Protein AF-A0AAV8XKX8-F1 (afdb_monomer)

Radius of gyration: 19.96 Å; Cα contacts (8 Å, |Δi|>4): 33; chains: 1; bounding box: 31×38×62 Å

Structure (mmCIF, N/CA/C/O backbone):
data_AF-A0AAV8XKX8-F1
#
_entry.id   AF-A0AAV8XKX8-F1
#
loop_
_atom_site.group_PDB
_atom_site.id
_atom_site.type_symbol
_atom_site.label_atom_id
_atom_site.label_alt_id
_atom_site.label_comp_id
_atom_site.label_asym_id
_atom_site.label_entity_id
_atom_site.label_seq_id
_atom_site.pdbx_PDB_ins_code
_atom_site.Cartn_x
_atom_site.Cartn_y
_atom_site.Cartn_z
_atom_site.occupancy
_atom_site.B_iso_or_equiv
_atom_site.auth_seq_id
_atom_site.auth_comp_id
_atom_site.auth_asym_id
_atom_site.auth_atom_id
_atom_site.pdbx_PDB_model_num
ATOM 1 N N . MET A 1 1 ? -14.251 -25.543 -26.707 1.00 40.50 1 MET A N 1
ATOM 2 C CA . MET A 1 1 ? -14.133 -25.091 -25.297 1.00 40.50 1 MET A CA 1
ATOM 3 C C . MET A 1 1 ? -13.000 -24.074 -25.192 1.00 40.50 1 MET A C 1
ATOM 5 O O . MET A 1 1 ? -11.839 -24.464 -25.156 1.00 40.50 1 MET A O 1
ATOM 9 N N . ASN A 1 2 ? -13.315 -22.776 -25.185 1.00 46.97 2 ASN A N 1
ATOM 10 C CA . ASN A 1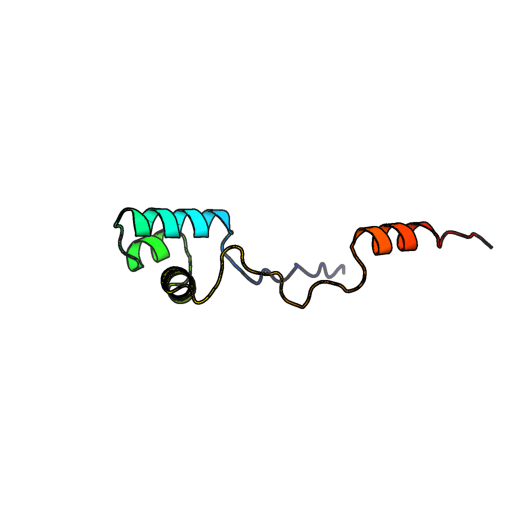 2 ? -12.301 -21.718 -25.134 1.00 46.97 2 ASN A CA 1
ATOM 11 C C . ASN A 1 2 ? -11.900 -21.441 -23.681 1.00 46.97 2 ASN A C 1
ATOM 13 O O . ASN A 1 2 ? -12.663 -20.861 -22.914 1.00 46.97 2 ASN A O 1
ATOM 17 N N . LYS A 1 3 ? -10.690 -21.857 -23.296 1.00 57.28 3 LYS A N 1
ATOM 18 C CA . LYS A 1 3 ? -10.090 -21.517 -21.999 1.00 57.28 3 LYS A CA 1
ATOM 19 C C . LYS A 1 3 ? -9.564 -20.078 -22.060 1.00 57.28 3 LYS A C 1
ATOM 21 O O . LYS A 1 3 ? -8.373 -19.863 -22.275 1.00 57.28 3 LYS A O 1
ATOM 26 N N . ASN A 1 4 ? -10.446 -1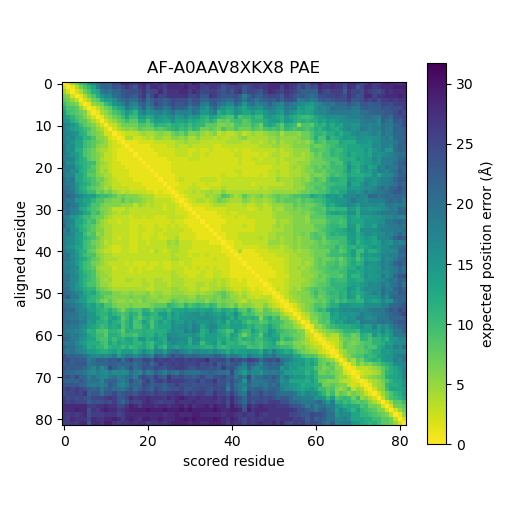9.092 -21.882 1.00 58.31 4 ASN A N 1
ATOM 27 C CA . ASN A 1 4 ? -10.037 -17.710 -21.626 1.00 58.31 4 ASN A CA 1
ATOM 28 C C . ASN A 1 4 ? -9.256 -17.682 -20.305 1.00 58.31 4 ASN A C 1
ATOM 30 O O . ASN A 1 4 ? -9.841 -17.702 -19.225 1.00 58.31 4 ASN A O 1
ATOM 34 N N . LYS A 1 5 ? -7.920 -17.685 -20.383 1.00 58.59 5 LYS A N 1
ATOM 35 C CA . LYS A 1 5 ? -7.035 -17.508 -19.227 1.00 58.59 5 LYS A CA 1
ATOM 36 C C . LYS A 1 5 ? -7.270 -16.099 -18.673 1.00 58.59 5 LYS A C 1
ATOM 38 O O . LYS A 1 5 ? -6.683 -15.137 -19.160 1.00 58.59 5 LYS A O 1
ATOM 43 N N . THR A 1 6 ? -8.148 -15.960 -17.682 1.00 59.72 6 THR A N 1
ATOM 44 C CA . THR A 1 6 ? -8.327 -14.707 -16.941 1.00 59.72 6 THR A CA 1
ATOM 45 C C . THR A 1 6 ? -6.966 -14.300 -16.383 1.00 59.72 6 THR A C 1
ATOM 47 O O . THR A 1 6 ? -6.340 -15.085 -15.665 1.00 59.72 6 THR A O 1
ATOM 50 N N . LYS A 1 7 ? -6.468 -13.111 -16.748 1.00 59.06 7 LYS A N 1
ATOM 51 C CA . LYS A 1 7 ? -5.201 -12.585 -16.220 1.00 59.06 7 LYS A CA 1
ATOM 52 C C . LYS A 1 7 ? -5.260 -12.672 -14.694 1.00 59.06 7 LYS A C 1
ATOM 54 O O . LYS A 1 7 ? -6.179 -12.117 -14.098 1.00 59.06 7 LYS A O 1
ATOM 59 N N . LYS A 1 8 ? -4.326 -13.398 -14.064 1.00 57.75 8 LYS A N 1
ATOM 60 C CA . LYS A 1 8 ? -4.247 -13.465 -12.599 1.00 57.75 8 LYS A CA 1
ATOM 61 C C . LYS A 1 8 ? -4.002 -12.050 -12.086 1.00 57.75 8 LYS A C 1
ATOM 63 O O . LYS A 1 8 ? -2.925 -11.491 -12.275 1.00 57.75 8 LYS A O 1
ATOM 68 N N . ILE A 1 9 ? -5.028 -11.464 -11.482 1.00 64.38 9 ILE A N 1
ATOM 69 C CA . ILE A 1 9 ? -4.940 -10.160 -10.844 1.00 64.38 9 ILE A CA 1
ATOM 70 C C . ILE A 1 9 ? -4.142 -10.367 -9.553 1.00 64.38 9 ILE A C 1
ATOM 72 O O . ILE A 1 9 ? -4.665 -10.870 -8.562 1.00 64.38 9 ILE A O 1
ATOM 76 N N . PHE A 1 10 ? -2.854 -10.024 -9.582 1.00 65.44 10 PHE A N 1
ATOM 77 C CA . PHE A 1 10 ? -1.968 -10.152 -8.420 1.00 65.44 10 PHE A CA 1
ATOM 78 C C . PHE A 1 10 ? -2.367 -9.221 -7.265 1.00 65.44 10 PHE A C 1
ATOM 80 O O . PHE A 1 10 ? -2.047 -9.500 -6.113 1.00 65.44 10 PHE A O 1
ATOM 87 N N . ARG A 1 11 ? -3.080 -8.122 -7.555 1.00 70.50 11 ARG A N 1
ATOM 88 C CA . ARG A 1 11 ? -3.535 -7.141 -6.561 1.00 70.50 11 ARG A CA 1
ATOM 89 C C . ARG A 1 11 ? -5.026 -6.896 -6.681 1.00 70.50 11 ARG A C 1
ATOM 91 O O . ARG A 1 11 ? -5.489 -6.412 -7.704 1.00 70.50 11 ARG A O 1
ATOM 98 N N . LYS A 1 12 ? -5.762 -7.179 -5.609 1.00 78.81 12 LYS A N 1
ATOM 99 C CA . LYS A 1 12 ? -7.211 -6.933 -5.543 1.00 78.81 12 LYS A CA 1
ATOM 100 C C . LYS A 1 12 ? -7.578 -5.448 -5.397 1.00 78.81 12 LYS A C 1
ATOM 102 O O . LYS A 1 12 ? -8.747 -5.119 -5.532 1.00 78.81 12 LYS A O 1
ATOM 107 N N . TYR A 1 13 ? -6.608 -4.575 -5.116 1.00 80.81 13 TYR A N 1
ATOM 108 C CA . TYR A 1 13 ? -6.801 -3.133 -4.943 1.00 80.81 13 TYR A CA 1
ATOM 109 C C . TYR A 1 13 ? -6.143 -2.350 -6.088 1.00 80.81 13 TYR A C 1
ATOM 111 O O . TYR A 1 13 ? -5.102 -2.761 -6.610 1.00 80.81 13 TYR A O 1
ATOM 119 N N . SER A 1 14 ? -6.737 -1.215 -6.462 1.00 83.75 14 SER A N 1
ATOM 120 C CA . SER A 1 14 ? -6.155 -0.289 -7.437 1.00 83.75 14 SER A CA 1
ATOM 121 C C . SER A 1 14 ? -5.122 0.636 -6.787 1.00 83.75 14 SER A C 1
ATOM 123 O O . SER A 1 14 ? -5.097 0.827 -5.568 1.00 83.75 14 SER A O 1
ATOM 125 N N . GLU A 1 15 ? -4.258 1.226 -7.611 1.00 83.62 15 GLU A N 1
ATOM 126 C CA . GLU A 1 15 ? -3.268 2.205 -7.149 1.00 83.62 15 GLU A CA 1
ATOM 127 C C . GLU A 1 15 ? -3.936 3.472 -6.601 1.00 83.62 15 GLU A C 1
ATOM 129 O O . GLU A 1 15 ? -3.481 4.012 -5.593 1.00 83.62 15 GLU A O 1
ATOM 134 N N . ASP A 1 16 ? -5.067 3.881 -7.181 1.00 87.44 16 ASP A N 1
ATOM 135 C CA . ASP A 1 16 ? -5.835 5.045 -6.728 1.00 87.44 16 ASP A CA 1
ATOM 136 C C . ASP A 1 16 ? -6.389 4.854 -5.314 1.00 87.44 16 ASP A C 1
ATOM 138 O O . ASP A 1 16 ? -6.301 5.749 -4.473 1.00 87.44 16 ASP A O 1
ATOM 142 N N . VAL A 1 17 ? -6.935 3.665 -5.035 1.00 89.06 17 VAL A N 1
ATOM 143 C CA . VAL A 1 17 ? -7.471 3.300 -3.715 1.00 89.06 17 VAL A CA 1
ATOM 144 C C . VAL A 1 17 ? -6.363 3.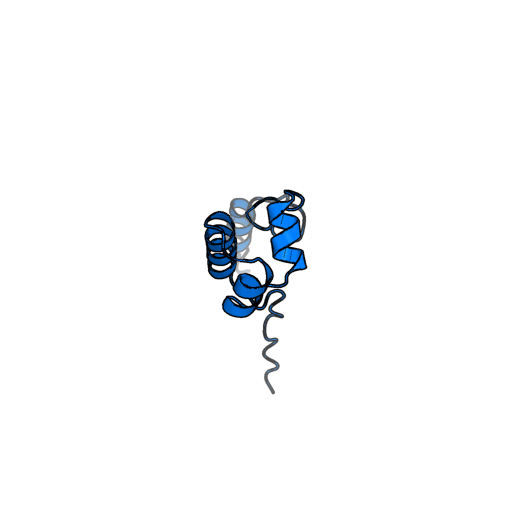316 -2.667 1.00 89.06 17 VAL A C 1
ATOM 146 O O . VAL A 1 17 ? -6.548 3.820 -1.562 1.00 89.06 17 VAL A O 1
ATOM 149 N N . LEU A 1 18 ? 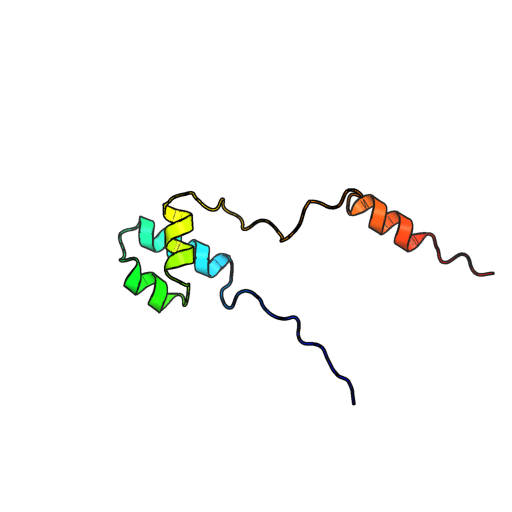-5.182 2.826 -3.032 1.00 87.69 18 LEU A N 1
ATOM 150 C CA . LEU A 1 18 ? -4.025 2.830 -2.152 1.00 87.69 18 LEU A CA 1
ATOM 151 C C . LEU A 1 18 ? -3.514 4.249 -1.865 1.00 87.69 18 LEU A C 1
ATOM 153 O O . LEU A 1 18 ? -3.163 4.553 -0.727 1.00 87.69 18 LEU A O 1
ATOM 157 N N . ARG A 1 19 ? -3.520 5.132 -2.868 1.00 89.00 19 ARG A N 1
ATOM 158 C CA . ARG A 1 19 ? -3.121 6.537 -2.709 1.00 89.00 19 ARG A CA 1
ATOM 159 C C . ARG A 1 19 ? -4.080 7.292 -1.786 1.00 89.00 19 ARG A C 1
ATOM 161 O O . ARG A 1 19 ? -3.625 8.014 -0.904 1.00 89.00 19 ARG A O 1
ATOM 168 N N . LYS A 1 20 ? -5.391 7.058 -1.932 1.00 91.94 20 LYS A N 1
ATOM 169 C CA . LYS A 1 20 ? -6.421 7.586 -1.019 1.00 91.94 20 LYS A CA 1
ATOM 170 C C . LYS A 1 20 ? -6.227 7.083 0.410 1.00 91.94 20 LYS A C 1
ATOM 172 O O . LYS A 1 20 ? -6.253 7.885 1.334 1.00 91.94 20 LYS A O 1
ATOM 177 N N . ALA A 1 21 ? -5.955 5.788 0.587 1.00 91.12 21 ALA A N 1
ATOM 178 C CA . ALA A 1 21 ? -5.698 5.213 1.907 1.00 91.12 21 ALA A CA 1
ATOM 179 C C . ALA A 1 21 ? -4.505 5.873 2.612 1.00 91.12 21 ALA A C 1
ATOM 181 O O . ALA A 1 21 ? -4.573 6.170 3.798 1.00 91.12 21 ALA A O 1
ATOM 182 N N . LEU A 1 22 ? -3.418 6.137 1.887 1.00 89.88 22 LEU A N 1
ATOM 183 C CA . LEU A 1 22 ? -2.235 6.784 2.457 1.00 89.88 22 LEU A CA 1
ATOM 184 C C . LEU A 1 22 ? -2.469 8.255 2.784 1.00 89.88 22 LEU A C 1
ATOM 186 O O . LEU A 1 22 ? -1.941 8.742 3.779 1.00 89.88 22 LEU A O 1
ATOM 190 N N . GLN A 1 23 ? -3.258 8.946 1.964 1.00 91.81 23 GLN A N 1
ATOM 191 C CA . GLN A 1 23 ? -3.647 10.326 2.216 1.00 91.81 23 GLN A CA 1
ATOM 192 C C . GLN A 1 23 ? -4.500 10.432 3.490 1.00 91.81 23 GLN A C 1
ATOM 194 O O . GLN A 1 23 ? -4.174 11.220 4.370 1.00 91.81 23 GLN A O 1
ATOM 199 N N . GLU A 1 24 ? -5.495 9.557 3.654 1.00 93.00 24 GLU A N 1
ATOM 200 C CA . GLU A 1 24 ? -6.351 9.535 4.848 1.00 93.00 24 GLU A CA 1
ATOM 201 C C . GLU A 1 24 ? -5.535 9.237 6.123 1.00 93.00 24 GLU A C 1
ATOM 203 O O . GLU A 1 24 ? -5.780 9.813 7.185 1.00 93.00 24 GLU A O 1
ATOM 208 N N . ILE A 1 25 ? -4.519 8.367 6.037 1.00 90.75 25 ILE A N 1
ATOM 209 C CA . ILE A 1 25 ? -3.617 8.082 7.168 1.00 90.75 25 ILE A CA 1
ATOM 210 C C . ILE A 1 25 ? -2.757 9.301 7.515 1.00 90.75 25 ILE A C 1
ATOM 212 O O . ILE A 1 25 ? -2.524 9.566 8.692 1.00 90.75 25 ILE A O 1
ATOM 216 N N . LYS A 1 26 ? -2.297 10.062 6.513 1.00 87.81 26 LYS A N 1
ATOM 217 C CA . LYS A 1 26 ? -1.579 11.327 6.745 1.00 87.81 26 LYS A CA 1
ATOM 218 C C . LYS A 1 26 ? -2.469 12.381 7.402 1.00 87.81 26 LYS A C 1
ATOM 220 O O . LYS A 1 26 ? -1.969 13.170 8.193 1.00 87.81 26 LYS A O 1
ATOM 225 N N . GLU A 1 27 ? -3.765 12.367 7.106 1.00 91.12 27 GLU A N 1
ATOM 226 C CA . GLU A 1 27 ? -4.775 13.244 7.715 1.00 91.12 27 GLU A CA 1
ATOM 227 C C . GLU A 1 27 ? -5.120 12.854 9.166 1.00 91.12 27 GLU A C 1
ATOM 229 O O . GLU A 1 27 ? -5.808 13.603 9.853 1.00 91.12 27 GLU A O 1
ATOM 234 N N . GLY A 1 28 ? -4.605 11.722 9.663 1.00 89.19 28 GLY A N 1
ATOM 235 C CA . GLY A 1 28 ? -4.704 11.319 11.070 1.00 89.19 28 GLY A CA 1
ATOM 236 C C . GLY A 1 28 ? -5.676 10.173 11.346 1.00 89.19 28 GLY A C 1
ATOM 237 O O . GLY A 1 28 ? -5.872 9.802 12.503 1.00 89.19 28 GLY A O 1
ATOM 238 N N . SER A 1 29 ? -6.272 9.574 10.313 1.00 90.12 29 SER A N 1
ATOM 239 C CA . SER A 1 29 ? -7.117 8.391 10.500 1.00 90.12 29 SER A CA 1
ATOM 240 C C . SER A 1 29 ? -6.291 7.144 10.833 1.00 90.12 29 SER A C 1
ATOM 242 O O . SER A 1 29 ? -5.118 7.004 10.464 1.00 90.12 29 SER A O 1
ATOM 244 N N . THR A 1 30 ? -6.891 6.202 11.568 1.00 91.94 30 THR A N 1
ATOM 245 C CA . THR A 1 30 ? -6.133 5.045 12.037 1.00 91.94 30 THR A CA 1
ATOM 246 C C . THR A 1 30 ? -5.845 4.066 10.904 1.00 91.94 30 THR A C 1
ATOM 248 O O . THR A 1 30 ? -6.671 3.764 10.038 1.00 91.94 30 THR A O 1
ATOM 251 N N . LEU A 1 31 ? -4.656 3.472 10.958 1.00 88.69 31 LEU A N 1
ATOM 252 C CA . LEU A 1 31 ? -4.188 2.510 9.964 1.00 88.69 31 LEU A CA 1
ATOM 253 C C . LEU A 1 31 ? -5.117 1.287 9.833 1.00 88.69 31 LEU A C 1
ATOM 255 O O . LEU A 1 31 ? -5.190 0.657 8.784 1.00 88.69 31 LEU A O 1
ATOM 259 N N . ARG A 1 32 ? -5.832 0.921 10.903 1.00 90.12 32 ARG A N 1
ATOM 260 C CA . ARG A 1 32 ? -6.732 -0.239 10.917 1.00 90.12 32 ARG A CA 1
ATOM 261 C C . ARG A 1 32 ? -8.083 0.073 10.273 1.00 90.12 32 ARG A C 1
ATOM 263 O O . ARG A 1 32 ? -8.608 -0.779 9.557 1.00 90.12 32 ARG A O 1
ATOM 270 N N . GLU A 1 33 ? -8.629 1.260 10.516 1.00 92.38 33 GLU A N 1
ATOM 271 C CA . GLU A 1 33 ? -9.893 1.709 9.921 1.00 92.38 33 GLU A CA 1
ATOM 272 C C . GLU A 1 33 ? -9.738 1.945 8.422 1.00 92.38 33 GLU A C 1
ATOM 274 O O . GLU A 1 33 ? -10.510 1.408 7.632 1.00 92.38 33 GLU A O 1
ATOM 279 N N . THR A 1 34 ? -8.675 2.638 8.020 1.00 93.00 34 THR A N 1
A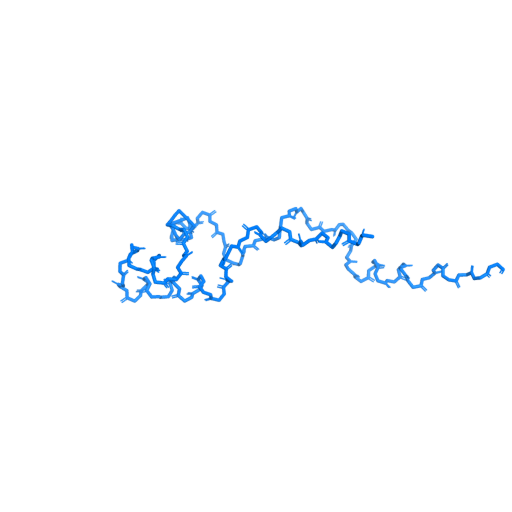TOM 280 C CA . THR A 1 34 ? -8.350 2.906 6.610 1.00 93.00 34 THR A CA 1
ATOM 281 C C . THR A 1 34 ? -8.153 1.620 5.810 1.00 93.00 34 THR A C 1
ATOM 283 O O . THR A 1 34 ? -8.744 1.452 4.743 1.00 93.00 34 THR A O 1
ATOM 286 N N . CYS A 1 35 ? -7.411 0.644 6.347 1.00 90.88 35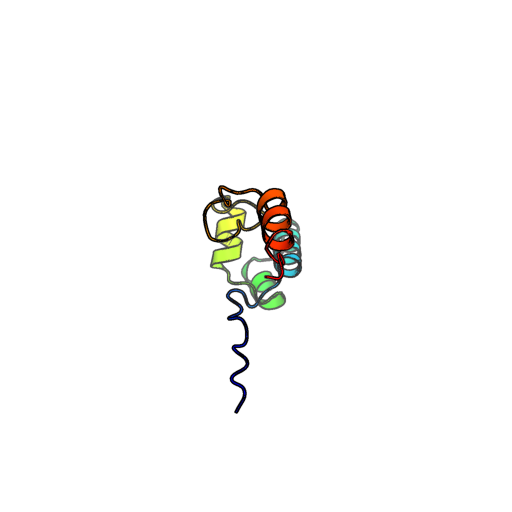 CYS A N 1
ATOM 287 C CA . CYS A 1 35 ? -7.246 -0.661 5.698 1.00 90.88 35 CYS A CA 1
ATOM 288 C C . CYS A 1 35 ? -8.581 -1.402 5.518 1.00 90.88 35 CYS A C 1
ATOM 290 O O . CYS A 1 35 ? -8.794 -2.031 4.482 1.00 90.88 35 CYS A O 1
ATOM 292 N N . ARG A 1 36 ? -9.493 -1.321 6.498 1.00 90.25 36 ARG A N 1
ATOM 293 C CA . ARG A 1 36 ? -10.838 -1.916 6.397 1.00 90.25 36 ARG A CA 1
ATOM 294 C C . ARG A 1 36 ? -11.704 -1.195 5.367 1.00 90.25 36 ARG A C 1
ATOM 296 O O . ARG A 1 36 ? -12.383 -1.862 4.595 1.00 90.25 36 ARG A O 1
ATOM 303 N N . LYS A 1 37 ? -11.647 0.136 5.335 1.00 92.06 37 LYS A N 1
ATOM 304 C CA . LYS A 1 37 ? -12.425 0.990 4.429 1.00 92.06 37 LYS A CA 1
ATOM 305 C C . LYS A 1 37 ? -12.041 0.787 2.962 1.00 92.06 37 LYS A C 1
ATOM 307 O O . LYS A 1 37 ? -12.913 0.690 2.108 1.00 92.06 37 LYS A O 1
ATOM 312 N N . TYR A 1 38 ? -10.744 0.685 2.677 1.00 89.31 38 TYR A N 1
ATOM 313 C CA . TYR A 1 38 ? -10.224 0.573 1.309 1.00 89.31 38 TYR A CA 1
ATOM 314 C C . TYR A 1 38 ? -9.896 -0.860 0.867 1.00 89.31 38 TYR A C 1
ATOM 316 O O . TYR A 1 38 ? -9.553 -1.076 -0.294 1.00 89.31 38 TYR A O 1
ATOM 324 N N . GLY A 1 39 ? -9.966 -1.848 1.765 1.00 88.75 39 GLY A N 1
ATOM 325 C CA . GLY A 1 39 ? -9.642 -3.243 1.444 1.00 88.75 39 GLY A CA 1
ATOM 326 C C . GLY A 1 39 ? -8.160 -3.473 1.116 1.00 88.75 39 GLY A C 1
ATOM 327 O O . GLY A 1 39 ? -7.817 -4.407 0.388 1.00 88.75 39 GLY A O 1
ATOM 328 N N . VAL A 1 40 ? -7.275 -2.617 1.629 1.00 88.12 40 VAL A N 1
ATOM 329 C CA . VAL A 1 40 ? -5.828 -2.688 1.395 1.00 88.12 40 VAL A CA 1
ATOM 330 C C . VAL A 1 40 ? -5.154 -3.457 2.540 1.00 88.12 40 VAL A C 1
ATOM 332 O O . VAL A 1 40 ? -5.473 -3.219 3.707 1.00 88.12 40 VAL A O 1
ATOM 335 N N . PRO A 1 41 ? -4.196 -4.362 2.262 1.00 88.88 41 PRO A N 1
ATOM 336 C CA . PRO A 1 41 ? -3.454 -5.054 3.308 1.00 88.88 41 PRO A CA 1
ATOM 337 C C . PRO A 1 41 ? -2.636 -4.104 4.192 1.00 88.88 41 PRO A C 1
ATOM 339 O O . PRO A 1 41 ? -1.909 -3.233 3.711 1.00 88.88 41 PRO A O 1
ATOM 342 N N . ARG A 1 42 ? -2.679 -4.353 5.505 1.00 89.94 42 ARG A N 1
ATOM 343 C CA . ARG A 1 42 ? -1.966 -3.564 6.519 1.00 89.94 42 ARG A CA 1
ATOM 344 C C . ARG A 1 42 ? -0.456 -3.506 6.285 1.00 89.94 42 ARG A C 1
ATOM 346 O O . ARG A 1 42 ? 0.148 -2.450 6.447 1.00 89.94 42 ARG A O 1
ATOM 353 N N . SER A 1 43 ? 0.148 -4.637 5.922 1.00 88.44 43 SER A N 1
ATOM 354 C CA . SER A 1 43 ? 1.583 -4.739 5.634 1.00 88.44 43 SER A CA 1
ATOM 355 C C . SER A 1 43 ? 1.987 -3.809 4.493 1.00 88.44 43 SER A C 1
ATOM 357 O O . SER A 1 43 ? 2.922 -3.034 4.647 1.00 88.44 43 SER A O 1
ATOM 359 N N . THR A 1 44 ? 1.213 -3.800 3.405 1.00 87.94 44 THR A N 1
ATOM 360 C CA . THR A 1 44 ? 1.453 -2.940 2.241 1.00 87.94 44 THR A CA 1
ATOM 361 C C . THR A 1 44 ? 1.447 -1.459 2.607 1.00 87.94 44 THR A C 1
ATOM 363 O O . THR A 1 44 ? 2.314 -0.710 2.167 1.00 87.94 44 THR A O 1
ATOM 366 N N . VAL A 1 45 ? 0.482 -1.032 3.420 1.00 89.12 45 VAL A N 1
ATOM 367 C CA . VAL A 1 45 ? 0.391 0.356 3.888 1.00 89.12 45 VAL A CA 1
ATOM 368 C C . VAL A 1 45 ? 1.573 0.702 4.798 1.00 89.12 45 VAL A C 1
ATOM 370 O O . VAL A 1 45 ? 2.203 1.743 4.628 1.00 89.12 45 VAL A O 1
ATOM 373 N N . LEU A 1 46 ? 1.923 -0.189 5.730 1.00 89.75 46 LEU A N 1
ATOM 374 C CA . LEU A 1 46 ? 3.048 0.006 6.648 1.00 89.75 46 LEU A CA 1
ATOM 375 C C . LEU A 1 46 ? 4.395 0.099 5.929 1.00 89.75 46 LEU A C 1
ATOM 377 O O . LEU A 1 46 ? 5.202 0.955 6.281 1.00 89.75 46 LEU A O 1
ATOM 381 N N . ASP A 1 47 ? 4.650 -0.754 4.939 1.00 89.00 47 ASP A N 1
ATOM 382 C CA . ASP A 1 47 ? 5.910 -0.739 4.193 1.00 89.00 47 ASP A CA 1
ATOM 383 C C . ASP A 1 47 ? 6.091 0.568 3.411 1.00 89.00 47 ASP A C 1
ATOM 385 O O . ASP A 1 47 ? 7.212 1.066 3.299 1.00 89.00 47 ASP A O 1
ATOM 389 N N . ARG A 1 48 ? 4.990 1.171 2.946 1.00 87.25 48 ARG A N 1
ATOM 390 C CA . ARG A 1 48 ? 5.001 2.491 2.302 1.00 87.25 48 ARG A CA 1
ATOM 391 C C . ARG A 1 48 ? 5.235 3.626 3.285 1.00 87.25 48 ARG A C 1
ATOM 393 O O . ARG A 1 48 ? 6.052 4.495 3.009 1.00 87.25 48 ARG A O 1
ATOM 400 N N . ILE A 1 49 ? 4.582 3.598 4.446 1.00 86.06 49 ILE A N 1
ATOM 401 C CA . ILE A 1 49 ? 4.807 4.601 5.502 1.00 86.06 49 ILE A CA 1
ATOM 402 C C . ILE A 1 49 ? 6.259 4.560 5.986 1.00 86.06 49 ILE A C 1
ATOM 404 O O . ILE A 1 49 ? 6.865 5.600 6.216 1.00 86.06 49 ILE A O 1
ATOM 408 N N . LYS A 1 50 ? 6.839 3.360 6.099 1.00 87.81 50 LYS A N 1
ATOM 409 C CA . LYS A 1 50 ? 8.243 3.160 6.482 1.00 87.81 50 LYS A CA 1
ATOM 410 C C . LYS A 1 50 ? 9.240 3.438 5.349 1.00 87.81 50 LYS A C 1
ATOM 412 O O . LYS A 1 50 ? 10.434 3.273 5.569 1.00 87.81 50 LYS A O 1
ATOM 417 N N . GLY A 1 51 ? 8.775 3.789 4.147 1.00 84.81 51 GLY A N 1
ATOM 418 C CA . GLY A 1 51 ? 9.634 4.078 2.996 1.00 84.81 51 GLY A CA 1
ATOM 419 C C . GLY A 1 51 ? 10.387 2.869 2.430 1.00 84.81 51 GLY A C 1
ATOM 420 O O . GLY A 1 51 ? 11.312 3.042 1.646 1.00 84.81 51 GLY A O 1
ATOM 421 N N . ARG A 1 52 ? 10.006 1.637 2.793 1.00 83.38 52 ARG A N 1
ATOM 422 C CA . ARG A 1 52 ? 10.650 0.411 2.283 1.00 83.38 52 ARG A CA 1
ATOM 423 C C . ARG A 1 52 ? 10.343 0.157 0.812 1.00 83.38 52 ARG A C 1
ATOM 425 O O . ARG A 1 52 ? 11.092 -0.537 0.136 1.00 83.38 52 ARG A O 1
ATOM 432 N N . ILE A 1 53 ? 9.209 0.670 0.344 1.00 80.12 53 ILE A N 1
ATOM 433 C CA . ILE A 1 53 ? 8.728 0.503 -1.023 1.00 80.12 53 ILE A CA 1
ATOM 434 C C . ILE A 1 53 ? 8.476 1.902 -1.598 1.00 80.12 53 ILE A C 1
ATOM 436 O O . ILE A 1 53 ? 7.620 2.608 -1.056 1.00 80.12 53 ILE A O 1
ATOM 440 N N . PRO A 1 54 ? 9.170 2.307 -2.677 1.00 72.12 54 PRO A N 1
ATOM 441 C CA . PRO A 1 54 ? 8.902 3.579 -3.337 1.00 72.12 54 PRO A CA 1
ATOM 442 C C . PRO A 1 54 ? 7.528 3.566 -4.027 1.00 72.12 54 PRO A C 1
ATOM 444 O O . PRO A 1 54 ? 7.047 2.527 -4.487 1.00 72.12 54 PRO A O 1
ATOM 447 N N . GLU A 1 55 ? 6.888 4.733 -4.113 1.00 67.19 55 GLU A N 1
ATOM 448 C CA . GLU A 1 55 ? 5.736 4.940 -4.997 1.00 67.19 55 GLU A CA 1
ATOM 449 C C . GLU A 1 55 ? 6.214 5.461 -6.359 1.00 67.19 55 GLU A C 1
ATOM 451 O O . GLU A 1 55 ? 7.012 6.399 -6.371 1.00 67.19 55 GLU A O 1
ATOM 456 N N . PRO A 1 56 ? 5.728 4.944 -7.507 1.00 67.25 56 PRO A N 1
ATOM 457 C CA . PRO A 1 56 ? 4.781 3.841 -7.715 1.00 67.25 56 PRO A CA 1
ATOM 458 C C . PRO A 1 56 ? 5.428 2.445 -7.630 1.00 67.25 56 PRO A C 1
ATOM 460 O O . PRO A 1 56 ? 6.642 2.287 -7.727 1.00 67.25 56 PRO A O 1
ATOM 463 N N . LEU A 1 57 ? 4.593 1.407 -7.479 1.00 64.12 57 LEU A N 1
ATOM 464 C CA . LEU A 1 57 ? 5.050 0.014 -7.465 1.00 64.12 57 LEU A CA 1
ATOM 465 C C . LEU A 1 57 ? 5.724 -0.307 -8.801 1.00 64.12 57 LEU A C 1
ATOM 467 O O . LEU A 1 57 ? 5.054 -0.360 -9.831 1.00 64.12 57 LEU A O 1
ATOM 471 N N . GLN A 1 58 ? 7.037 -0.536 -8.767 1.00 62.28 58 GLN A N 1
ATOM 472 C CA . GLN A 1 58 ? 7.799 -0.950 -9.940 1.00 62.28 58 GLN A CA 1
ATOM 473 C C . GLN A 1 58 ? 7.135 -2.170 -10.593 1.00 62.28 58 GLN A C 1
ATOM 475 O O . GLN A 1 58 ? 6.605 -3.061 -9.911 1.00 62.28 58 GLN A O 1
ATOM 480 N N . ARG A 1 59 ? 7.127 -2.193 -11.932 1.00 62.28 59 ARG A N 1
ATOM 481 C CA . ARG A 1 59 ? 6.715 -3.384 -12.679 1.00 62.28 59 ARG A CA 1
ATOM 482 C C . ARG A 1 59 ? 7.637 -4.528 -12.265 1.00 62.28 59 ARG A C 1
ATOM 484 O O . ARG A 1 59 ? 8.815 -4.321 -12.006 1.00 62.28 59 ARG A O 1
ATOM 491 N N . MET A 1 60 ? 7.079 -5.726 -12.141 1.00 66.25 60 MET A N 1
ATOM 492 C CA . MET A 1 60 ? 7.885 -6.894 -11.805 1.00 66.25 60 MET A CA 1
ATOM 493 C C . MET A 1 60 ? 8.862 -7.167 -12.951 1.00 66.25 60 MET A C 1
ATOM 495 O O . MET A 1 60 ? 8.424 -7.361 -14.084 1.00 66.25 60 MET A O 1
ATOM 499 N N . GLY A 1 61 ? 10.152 -7.213 -12.629 1.00 68.25 61 GLY A N 1
ATOM 500 C CA . GLY A 1 61 ? 11.229 -7.510 -13.569 1.00 68.25 61 GLY A CA 1
ATOM 501 C C . GLY A 1 61 ? 12.060 -6.282 -13.959 1.00 68.25 61 GLY A C 1
ATOM 502 O O . GLY A 1 61 ? 11.608 -5.151 -13.786 1.00 68.25 61 GLY A O 1
ATOM 503 N N . PRO A 1 62 ? 13.288 -6.507 -14.451 1.00 75.56 62 PRO A N 1
ATOM 504 C CA . PRO A 1 62 ? 14.139 -5.445 -14.971 1.00 75.56 62 PRO A CA 1
ATOM 505 C C . PRO A 1 62 ? 13.494 -4.776 -16.187 1.00 75.56 62 PRO A C 1
ATOM 507 O O . PRO A 1 62 ? 12.701 -5.394 -16.906 1.00 75.56 62 PRO A O 1
ATOM 510 N N . ASP A 1 63 ? 13.860 -3.521 -16.431 1.00 68.50 63 ASP A N 1
ATOM 511 C CA . ASP A 1 63 ? 13.438 -2.832 -17.643 1.00 68.50 63 ASP A CA 1
ATOM 512 C C . ASP A 1 63 ? 13.940 -3.590 -18.884 1.00 68.50 63 ASP A C 1
ATOM 514 O O . ASP A 1 63 ? 15.071 -4.090 -18.901 1.00 68.50 63 ASP A O 1
ATOM 518 N N . PRO A 1 64 ? 13.109 -3.721 -19.931 1.00 74.31 64 PRO A N 1
ATOM 519 C CA . PRO A 1 64 ? 13.506 -4.426 -21.138 1.00 74.31 64 PRO A CA 1
ATOM 520 C C . PRO A 1 64 ? 14.702 -3.727 -21.796 1.00 74.31 64 PRO A C 1
ATOM 522 O O . PRO A 1 64 ? 14.690 -2.516 -22.018 1.00 74.31 64 PRO A O 1
ATOM 525 N N . VAL A 1 65 ? 15.723 -4.515 -22.148 1.00 73.38 65 VAL A N 1
ATOM 526 C CA . VAL A 1 65 ? 16.957 -4.047 -22.813 1.00 73.38 65 VAL A CA 1
ATOM 527 C C . VAL A 1 65 ? 16.648 -3.377 -24.158 1.00 73.38 65 VAL A C 1
ATOM 529 O O . VAL A 1 65 ? 17.300 -2.413 -24.555 1.00 73.38 65 VAL A O 1
ATOM 532 N N . LEU A 1 66 ? 15.617 -3.860 -24.854 1.00 71.56 66 LEU A N 1
ATOM 533 C CA . LEU A 1 66 ? 15.085 -3.244 -26.062 1.00 71.56 66 LEU A CA 1
ATOM 534 C C . LEU A 1 66 ? 13.950 -2.302 -25.663 1.00 71.56 66 LEU A C 1
ATOM 536 O O . LEU A 1 66 ? 12.910 -2.728 -25.167 1.00 71.56 66 LEU A O 1
ATOM 540 N N . THR A 1 67 ? 14.128 -1.002 -25.890 1.00 67.62 67 THR A N 1
ATOM 541 C CA . THR A 1 67 ? 13.076 -0.019 -25.615 1.00 67.62 67 THR A CA 1
ATOM 542 C C . THR A 1 67 ? 11.826 -0.373 -26.429 1.00 67.62 67 THR A C 1
ATOM 544 O O . THR A 1 67 ? 11.936 -0.752 -27.595 1.00 67.62 67 THR A O 1
ATOM 547 N N . THR A 1 68 ? 10.629 -0.158 -25.878 1.00 64.19 68 THR A N 1
ATOM 548 C CA . THR A 1 68 ? 9.326 -0.431 -26.535 1.00 64.19 68 THR A CA 1
ATOM 549 C C . THR A 1 68 ? 9.205 0.120 -27.967 1.00 64.19 68 THR A C 1
ATOM 551 O O . THR A 1 68 ? 8.449 -0.397 -28.791 1.00 64.19 68 THR A O 1
ATOM 554 N N . LYS A 1 69 ? 9.973 1.169 -28.294 1.00 61.91 69 LYS A N 1
ATOM 555 C CA . LYS A 1 69 ? 10.101 1.744 -29.642 1.00 61.91 69 LYS A CA 1
ATOM 556 C C . LYS A 1 69 ? 10.737 0.778 -30.651 1.00 61.91 69 LYS A C 1
ATOM 558 O O . LYS A 1 69 ? 10.271 0.710 -31.787 1.00 61.91 69 LYS A O 1
ATOM 563 N N . VAL A 1 70 ? 11.778 0.046 -30.252 1.00 66.31 70 VAL A N 1
ATOM 564 C CA . VAL A 1 70 ? 12.495 -0.920 -31.100 1.00 66.31 70 VAL A CA 1
ATOM 565 C C . VAL A 1 70 ? 11.624 -2.149 -31.345 1.00 66.31 70 VAL A C 1
ATOM 567 O O . VAL A 1 70 ? 11.429 -2.534 -32.495 1.00 66.31 70 VAL A O 1
ATOM 570 N N . GLU A 1 71 ? 10.995 -2.689 -30.300 1.00 62.56 71 GLU A N 1
ATOM 571 C CA . GLU A 1 71 ? 10.071 -3.829 -30.405 1.00 62.56 71 GLU A CA 1
ATOM 572 C C . GLU A 1 71 ? 8.908 -3.537 -31.370 1.00 62.56 71 GLU A C 1
ATOM 574 O O . GLU A 1 71 ? 8.572 -4.351 -32.233 1.00 62.56 71 GLU A O 1
ATOM 579 N N . LYS A 1 72 ? 8.343 -2.322 -31.306 1.00 63.47 72 LYS A N 1
ATOM 580 C CA . LYS A 1 72 ? 7.260 -1.876 -32.200 1.00 63.47 72 LYS A CA 1
ATOM 581 C C . LYS A 1 72 ? 7.716 -1.662 -33.648 1.00 63.47 72 LYS A C 1
ATOM 583 O O . LYS A 1 72 ? 6.883 -1.713 -34.553 1.00 63.47 72 LYS A O 1
ATOM 588 N N . LYS A 1 73 ? 9.008 -1.397 -33.875 1.00 63.50 73 LYS A N 1
ATOM 589 C CA . LYS A 1 73 ? 9.606 -1.238 -35.210 1.00 63.50 73 LYS A CA 1
ATOM 590 C C . LYS A 1 73 ? 9.902 -2.599 -35.844 1.00 63.50 73 LYS A C 1
ATOM 592 O O . LYS A 1 73 ? 9.575 -2.797 -37.009 1.00 63.50 73 LYS A O 1
ATOM 597 N N . ILE A 1 74 ? 10.427 -3.547 -35.065 1.00 65.31 74 ILE A N 1
ATOM 598 C CA . ILE A 1 74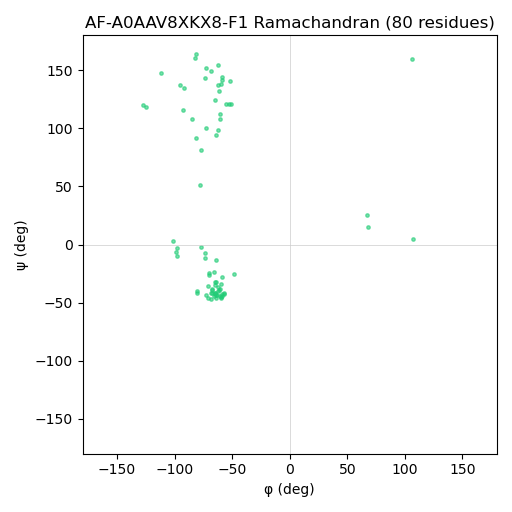 ? 10.716 -4.918 -35.517 1.00 65.31 74 ILE A CA 1
ATOM 599 C C . ILE A 1 74 ? 9.417 -5.682 -35.818 1.00 65.31 74 ILE A C 1
ATOM 601 O O . ILE A 1 74 ? 9.311 -6.317 -36.863 1.00 65.31 74 ILE A O 1
ATOM 605 N N . GLY A 1 75 ? 8.383 -5.542 -34.980 1.00 59.44 75 GLY A N 1
ATOM 606 C CA . GLY A 1 75 ? 7.095 -6.221 -35.182 1.00 59.44 75 GLY A CA 1
ATOM 607 C C . GLY A 1 75 ? 6.314 -5.805 -36.440 1.00 59.44 75 GLY A C 1
ATOM 608 O O . GLY A 1 75 ? 5.368 -6.488 -36.813 1.00 59.44 75 GLY A O 1
ATOM 609 N N . LYS A 1 76 ? 6.692 -4.704 -37.106 1.00 60.25 76 LYS A N 1
ATOM 610 C CA . LYS A 1 76 ? 6.062 -4.228 -38.354 1.00 60.25 76 LYS A CA 1
ATOM 611 C C . LYS A 1 76 ? 6.822 -4.631 -39.625 1.00 60.25 76 LYS A C 1
ATOM 613 O O . LYS A 1 76 ? 6.310 -4.413 -40.716 1.00 60.25 76 LYS A O 1
ATOM 618 N N . GLY A 1 77 ? 8.035 -5.172 -39.493 1.00 53.03 77 GLY A N 1
ATOM 619 C CA . GLY A 1 77 ? 8.954 -5.413 -40.612 1.00 53.03 77 GLY A CA 1
ATOM 620 C C . GLY A 1 77 ? 8.970 -6.838 -41.171 1.00 53.03 77 GLY A C 1
ATOM 621 O O . GLY A 1 77 ? 9.681 -7.081 -42.137 1.00 53.03 77 GLY A O 1
ATOM 622 N N . THR A 1 78 ? 8.225 -7.787 -40.594 1.00 53.19 78 THR A N 1
ATOM 623 C CA . THR A 1 78 ? 8.288 -9.211 -40.986 1.00 53.19 78 THR A CA 1
ATOM 624 C C . THR A 1 78 ? 7.153 -9.689 -41.894 1.00 53.19 78 THR A C 1
ATOM 626 O O . THR A 1 78 ? 7.159 -10.847 -42.302 1.00 53.19 78 THR A O 1
ATOM 629 N N . THR A 1 79 ? 6.232 -8.823 -42.327 1.00 56.59 79 THR A N 1
ATOM 630 C CA . THR A 1 79 ? 5.331 -9.113 -43.463 1.00 56.59 79 THR A CA 1
ATOM 631 C C . THR A 1 79 ? 6.048 -8.931 -44.807 1.00 56.59 79 THR A C 1
ATOM 633 O O . THR A 1 79 ? 5.564 -8.246 -45.701 1.00 56.59 79 THR A O 1
ATOM 636 N N . ALA A 1 80 ? 7.219 -9.548 -44.970 1.00 55.62 80 ALA A N 1
ATOM 637 C CA . ALA A 1 80 ? 7.761 -9.823 -46.294 1.00 55.62 80 ALA A CA 1
ATOM 638 C C . ALA A 1 80 ? 7.075 -11.102 -46.792 1.00 55.62 80 ALA A C 1
ATOM 640 O O . ALA A 1 80 ? 7.478 -12.217 -46.459 1.00 55.62 80 ALA A O 1
ATOM 641 N N . LYS A 1 81 ? 5.962 -10.920 -47.513 1.00 59.38 81 LYS A N 1
AT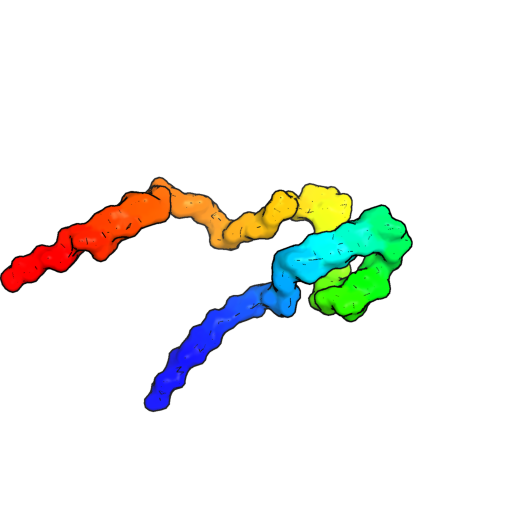OM 642 C CA . LYS A 1 81 ? 5.330 -11.967 -48.326 1.00 59.38 81 LYS A CA 1
ATOM 643 C C . LYS A 1 81 ? 6.413 -12.550 -49.246 1.00 59.38 81 LYS A C 1
ATOM 645 O O . LYS A 1 81 ? 7.034 -11.787 -49.983 1.00 59.38 81 LYS A O 1
ATOM 650 N N . ARG A 1 82 ? 6.658 -13.858 -49.141 1.00 52.00 82 ARG A N 1
ATOM 651 C CA . ARG A 1 82 ? 7.271 -14.629 -50.230 1.00 52.00 82 ARG A CA 1
ATOM 652 C C . ARG A 1 82 ? 6.306 -14.691 -51.404 1.00 52.00 82 ARG A C 1
ATOM 654 O O . ARG A 1 82 ? 5.080 -14.660 -51.134 1.00 52.00 82 ARG A O 1
#

InterPro domains:
  IPR007889 DNA binding HTH domain, Psq-type [PF05225] (15-53)
  IPR009057 Homedomain-like superfamily [SSF46689] (9-61)

Organism: NCBI:txid1265417

Nearest PDB structures (foldseek):
  6pax-assembly1_A  TM=5.667E-01  e=1.108E+00  Homo sapiens
  1mdm-assembly1_A  TM=5.689E-01  e=1.889E+00  Homo sapiens
  3tgn-assembly1_A  TM=5.621E-01  e=2.468E+00  Streptococcus pneumoniae D39
  5yi2-assembly2_E  TM=4.892E-01  e=3.938E+00  Lactococcus lactis subsp. lactis Il1403
  6fi9-assembly1_A  TM=5.291E-01  e=5.877E+00  Lactococcus cremoris subsp. cremoris MG1363

Secondary structure (DSSP, 8-state):
---------S-SS-HHHHHHHHHHHHTT--HHHHHHHHT--HHHHHHHHTTSSPSS-PPSSPPPSS-HHHHHHHTTS-----

pLDDT: mean 75.74, std 14.16, range [40.5, 93.0]

Sequence (82 aa):
MNKNKTKKIFRKYSEDVLRKALQEIKEGSTLRETCRKYGVPRSTVLDRIKGRIPEPLQRMGPDPVLTTKVEKKIGKGTTAKR

Mean predicted aligned error: 12.0 Å

Foldseek 3Di:
DDPPPDPPPPDPADPVLLVVLLVVVVVPDDLVVSCVVSVNDSVVSVCVVVVVADPPHDDPDDDDPDPPVRVVVVVVPPPPDD

Solvent-accessible surface area (backbone atoms only — not comparable to full-atom values): 5456 Å² total; per-residue (Å²): 136,86,82,77,76,73,78,83,73,90,58,98,58,56,72,67,53,52,52,50,42,53,50,45,42,72,74,66,47,54,70,67,58,42,26,65,74,59,65,46,60,61,66,64,55,49,36,44,76,70,62,76,46,66,8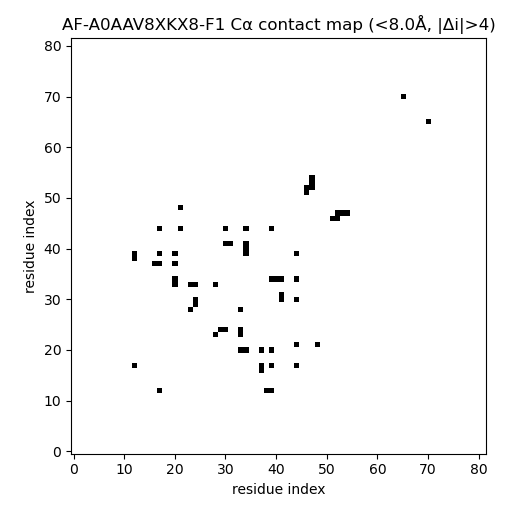8,72,79,73,70,91,71,79,80,66,92,65,50,72,70,54,56,60,52,58,74,68,66,71,84,69,79,128